Protein AF-H0USY9-F1 (afdb_monomer)

Foldseek 3Di:
DDLVVLLLVLLLLLLLLVCCCPLVVPVVFDDSLLSLVLSQVVCVVVVHDRRDSVSSSVSSVVVNVVVVVDPPDSVVSNVVSCVVNVVSRVSSD

Secondary structure (DSSP, 8-state):
--HHHHHHHHHHHHHHHHHHHHHS--TTS--HHHHHHHHHHHHHHTT-----HHHHHHHHHHHHHHHHHS-S-HHHHHHHHHHHTHHHHHTT-

Sequence (93 aa):
VSGQAQLEQLASVAAGARYLKNKCNRSDLPADEAINRAAINVGKKRGWANIDANLLSQRSAQLYQQLQQDSTPEATKCSQFNRQLAPFIDSLR

InterPro domains:
  IPR005699 Chaperone lipoprotein, PulS/OutS [TIGR01004] (2-91)
  IPR019114 Chaperone lipoprotein, PulS/OutS-like [PF09691] (2-90)
  IPR038432 PulS/OutS-like superfamily [G3DSA:1.20.58.1630] (1-93)

Organism: Klebsiella oxytoca (NCBI:txid571)

Radius of gyration: 12.52 Å; Cα contacts (8 Å, |Δi|>4): 91; chains: 1; bounding box: 30×25×30 Å

Mean predicted aligned error: 2.17 Å

Nearest PDB structures (foldseek):
  4a56-assembly1_A-2  TM=9.910E-01  e=7.815E-12  Klebsiella oxytoca
  6hcg-assembly1_P  TM=9.833E-01  e=9.342E-11  Klebsiella pneumoniae
  4k0u-assembly1_A  TM=9.705E-01  e=1.623E-06  Dickeya dadantii 3937
  3sol-assembly1_A  TM=9.544E-01  e=9.119E-06  Escherichia coli O157:H7
  7x2u-assembly1_B  TM=4.129E-01  e=6.205E+00  Homo sapiens

pLDDT: mean 96.63, std 3.61, range [76.56, 98.88]

Structure (mmCIF, N/CA/C/O backbone):
data_AF-H0USY9-F1
#
_entry.id   AF-H0USY9-F1
#
loop_
_atom_site.group_PDB
_atom_site.id
_atom_site.type_symbol
_atom_site.label_atom_id
_atom_site.label_alt_id
_atom_site.label_comp_id
_atom_site.label_asym_id
_atom_site.label_entity_id
_atom_site.label_seq_id
_atom_site.pdbx_PDB_ins_code
_atom_site.Cartn_x
_atom_site.Cartn_y
_atom_site.Cartn_z
_atom_site.occupancy
_atom_site.B_iso_or_equiv
_atom_site.auth_seq_id
_atom_site.auth_comp_id
_atom_site.auth_asym_id
_atom_s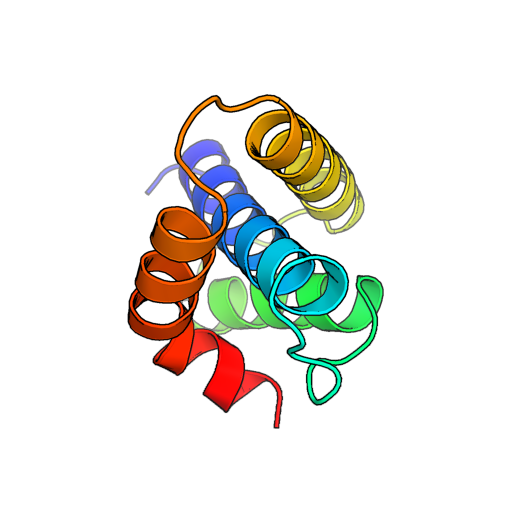ite.auth_atom_id
_atom_site.pdbx_PDB_model_num
ATOM 1 N N . VAL A 1 1 ? 8.857 9.573 -14.878 1.00 76.56 1 VAL A N 1
ATOM 2 C CA . VAL A 1 1 ? 8.643 9.571 -13.407 1.00 76.56 1 VAL A CA 1
ATOM 3 C C . VAL A 1 1 ? 9.986 9.296 -12.747 1.00 76.56 1 VAL A C 1
ATOM 5 O O . VAL A 1 1 ? 10.656 8.382 -13.208 1.00 76.56 1 VAL A O 1
ATOM 8 N N . SER A 1 2 ? 10.415 10.092 -11.762 1.00 92.12 2 SER A N 1
ATOM 9 C CA . SER A 1 2 ? 11.697 9.887 -11.062 1.00 92.12 2 SER A CA 1
ATOM 10 C C . SER A 1 2 ? 11.662 8.651 -10.154 1.00 92.12 2 SER A C 1
ATOM 12 O O . SER A 1 2 ? 10.580 8.217 -9.762 1.00 92.12 2 SER A O 1
ATOM 14 N N . GLY A 1 3 ? 12.826 8.112 -9.770 1.00 93.88 3 GLY A N 1
ATOM 15 C CA . GLY A 1 3 ? 12.907 6.959 -8.859 1.00 93.88 3 GLY A CA 1
ATOM 16 C C . GLY A 1 3 ? 12.206 7.196 -7.515 1.00 93.88 3 GLY A C 1
ATOM 17 O O . GLY A 1 3 ? 11.460 6.338 -7.053 1.00 93.88 3 GLY A O 1
ATOM 18 N N . GLN A 1 4 ? 12.334 8.400 -6.943 1.00 94.94 4 GLN A N 1
ATOM 19 C CA . GLN A 1 4 ? 11.611 8.764 -5.719 1.00 94.94 4 GLN A CA 1
ATOM 20 C C . GLN A 1 4 ? 10.093 8.751 -5.929 1.00 94.94 4 GLN A C 1
ATOM 22 O O . GLN A 1 4 ? 9.363 8.190 -5.120 1.00 94.94 4 GLN A O 1
ATOM 27 N N . ALA A 1 5 ? 9.598 9.324 -7.029 1.00 96.56 5 ALA A N 1
ATOM 28 C CA . ALA A 1 5 ? 8.164 9.330 -7.308 1.00 96.56 5 ALA A CA 1
ATOM 29 C C . ALA A 1 5 ? 7.619 7.916 -7.582 1.00 96.56 5 ALA A C 1
ATOM 31 O O . ALA A 1 5 ? 6.484 7.618 -7.219 1.00 96.56 5 ALA A O 1
ATOM 32 N N . GLN A 1 6 ? 8.424 7.032 -8.181 1.00 97.38 6 GLN A N 1
ATOM 33 C CA . GLN A 1 6 ? 8.077 5.617 -8.343 1.00 97.38 6 GLN A CA 1
ATOM 34 C C . GLN A 1 6 ? 7.959 4.920 -6.980 1.00 97.38 6 GLN A C 1
ATOM 36 O O . GLN A 1 6 ? 6.942 4.278 -6.719 1.00 97.38 6 GLN A O 1
ATOM 41 N N . LEU A 1 7 ? 8.951 5.095 -6.096 1.00 97.75 7 LEU A N 1
ATOM 42 C CA . LEU A 1 7 ? 8.928 4.567 -4.729 1.00 97.75 7 LEU A CA 1
ATOM 43 C C . LEU A 1 7 ? 7.688 5.040 -3.968 1.00 97.75 7 LEU A C 1
ATOM 45 O O . LEU A 1 7 ? 6.966 4.212 -3.418 1.00 97.75 7 LEU A O 1
ATOM 49 N N . GLU A 1 8 ? 7.420 6.348 -3.965 1.00 98.19 8 GLU A N 1
ATOM 50 C CA . GLU A 1 8 ? 6.270 6.922 -3.260 1.00 98.19 8 GLU A CA 1
ATOM 51 C C . GLU A 1 8 ? 4.948 6.334 -3.749 1.00 98.19 8 GLU A C 1
ATOM 53 O O . GLU A 1 8 ? 4.104 5.954 -2.939 1.00 98.19 8 GLU A O 1
ATOM 58 N N . GLN A 1 9 ? 4.768 6.202 -5.065 1.00 97.81 9 GLN A N 1
ATOM 59 C CA . GLN A 1 9 ? 3.544 5.626 -5.619 1.00 97.81 9 GLN A CA 1
ATOM 60 C C . GLN A 1 9 ? 3.348 4.167 -5.196 1.00 97.81 9 GLN A C 1
ATOM 62 O O . GLN A 1 9 ? 2.260 3.802 -4.750 1.00 97.81 9 GLN A O 1
ATOM 67 N N . LEU A 1 10 ? 4.382 3.327 -5.304 1.00 98.06 10 LEU A N 1
ATOM 68 C CA . LEU A 1 10 ? 4.266 1.913 -4.937 1.00 98.06 10 LEU A CA 1
ATOM 69 C C . LEU A 1 10 ? 4.093 1.726 -3.425 1.00 98.06 10 LEU A C 1
ATOM 71 O O . LEU A 1 10 ? 3.272 0.915 -2.996 1.00 98.06 10 LEU A O 1
ATOM 75 N N . ALA A 1 11 ? 4.817 2.503 -2.618 1.00 98.62 11 ALA A N 1
ATOM 76 C CA . ALA A 1 11 ? 4.699 2.473 -1.167 1.00 98.62 11 ALA A CA 1
ATOM 77 C C . ALA A 1 11 ? 3.313 2.941 -0.698 1.00 98.62 11 ALA A C 1
ATOM 79 O O . ALA A 1 11 ? 2.759 2.352 0.228 1.00 98.62 11 ALA A O 1
ATOM 80 N N . SER A 1 12 ? 2.724 3.941 -1.363 1.00 98.69 12 SER A N 1
ATOM 81 C CA . SER A 1 12 ? 1.368 4.431 -1.070 1.00 98.69 12 SER A CA 1
ATOM 82 C C . SER A 1 12 ? 0.307 3.370 -1.357 1.00 98.69 12 SER A C 1
ATOM 84 O O . SER A 1 12 ? -0.587 3.145 -0.543 1.00 98.69 12 SER A O 1
ATOM 86 N N . VAL A 1 13 ? 0.435 2.670 -2.488 1.00 98.44 13 VAL A N 1
ATOM 87 C CA . VAL A 1 13 ? -0.453 1.556 -2.850 1.00 98.44 13 VAL A CA 1
ATOM 88 C C . VAL A 1 13 ? -0.341 0.414 -1.835 1.00 98.44 13 VAL A C 1
ATOM 90 O O . VAL A 1 13 ? -1.362 -0.072 -1.343 1.00 98.44 13 VAL A O 1
ATOM 93 N N . ALA A 1 14 ? 0.881 0.024 -1.462 1.00 98.69 14 ALA A N 1
ATOM 94 C CA . ALA A 1 14 ? 1.105 -1.016 -0.461 1.00 98.69 14 ALA A CA 1
ATOM 95 C C . ALA A 1 14 ? 0.557 -0.621 0.924 1.00 98.69 14 ALA A C 1
ATOM 97 O O . ALA A 1 14 ? -0.118 -1.421 1.573 1.00 98.69 14 ALA A O 1
ATOM 98 N N . ALA A 1 15 ? 0.782 0.623 1.355 1.00 98.81 15 ALA A N 1
ATOM 99 C CA . ALA A 1 15 ? 0.274 1.147 2.621 1.00 98.81 15 ALA A CA 1
ATOM 100 C C . ALA A 1 15 ? -1.259 1.179 2.663 1.00 98.81 15 ALA A C 1
ATOM 102 O O . ALA A 1 15 ? -1.854 0.765 3.657 1.00 98.81 15 ALA A O 1
ATOM 103 N N . GLY A 1 16 ? -1.906 1.617 1.580 1.00 98.75 16 GLY A N 1
ATOM 104 C CA . GLY A 1 16 ? -3.363 1.628 1.473 1.00 98.75 16 GLY A CA 1
ATOM 105 C C . GLY A 1 16 ? -3.967 0.219 1.470 1.00 98.75 16 GLY A C 1
ATOM 106 O O . GLY A 1 16 ? -4.958 -0.025 2.157 1.00 98.75 16 GLY A O 1
ATOM 107 N N . ALA A 1 17 ? -3.343 -0.746 0.786 1.00 98.69 17 ALA A N 1
ATOM 108 C CA . ALA A 1 17 ? -3.785 -2.143 0.811 1.00 98.69 17 ALA A CA 1
ATOM 109 C C . ALA A 1 17 ? -3.616 -2.772 2.206 1.00 98.69 17 ALA A C 1
ATOM 111 O O . ALA A 1 17 ? -4.516 -3.449 2.705 1.00 98.69 17 ALA A O 1
ATOM 112 N N . ARG A 1 18 ? -2.500 -2.481 2.884 1.00 98.56 18 ARG A N 1
ATOM 113 C CA . ARG A 1 18 ? -2.287 -2.851 4.290 1.00 98.56 18 ARG A CA 1
ATOM 114 C C . ARG A 1 18 ? -3.332 -2.218 5.211 1.00 98.56 18 ARG A C 1
ATOM 116 O O . ARG A 1 18 ? -3.807 -2.874 6.138 1.00 98.56 18 ARG A O 1
ATOM 123 N N . TYR A 1 19 ? -3.713 -0.967 4.959 1.00 98.81 19 TYR A N 1
ATOM 124 C CA . TYR A 1 19 ? -4.773 -0.294 5.707 1.00 98.81 19 TYR A CA 1
ATOM 125 C C . TYR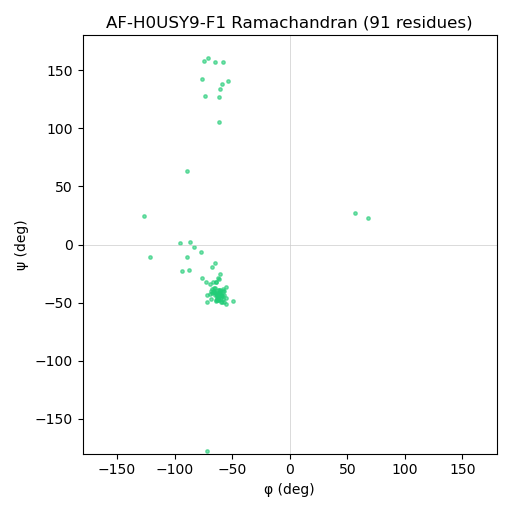 A 1 19 ? -6.117 -0.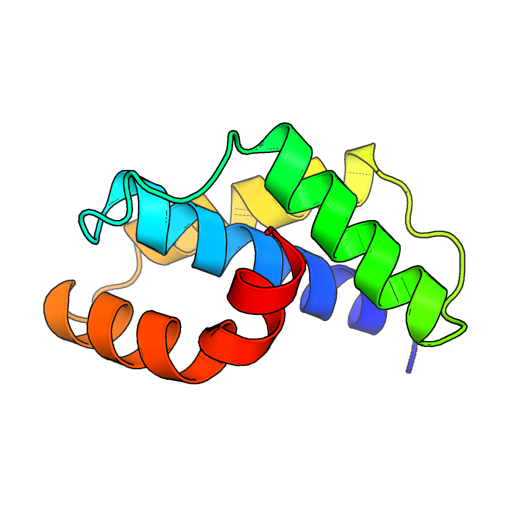996 5.521 1.00 98.81 19 TYR A C 1
ATOM 127 O O . TYR A 1 19 ? -6.773 -1.317 6.508 1.00 98.81 19 TYR A O 1
ATOM 135 N N . LEU A 1 20 ? -6.478 -1.336 4.281 1.00 98.75 20 LEU A N 1
ATOM 136 C CA . LEU A 1 20 ? -7.690 -2.100 3.991 1.00 98.75 20 LEU A CA 1
ATOM 137 C C . LEU A 1 20 ? -7.739 -3.426 4.760 1.00 98.75 20 LEU A C 1
ATOM 139 O O . LEU A 1 20 ? -8.753 -3.740 5.386 1.00 98.75 20 LEU A O 1
ATOM 143 N N . LYS A 1 21 ? -6.632 -4.176 4.761 1.00 98.44 21 LYS A N 1
ATOM 144 C CA . LYS A 1 21 ? -6.519 -5.455 5.472 1.00 98.44 21 LYS A CA 1
ATOM 145 C C . LYS A 1 21 ? -6.803 -5.314 6.967 1.00 98.44 21 LYS A C 1
ATOM 147 O O . LYS A 1 21 ? -7.572 -6.092 7.521 1.00 98.44 21 LYS A O 1
ATOM 152 N N . ASN A 1 22 ? -6.165 -4.338 7.611 1.00 98.25 22 ASN A N 1
ATOM 153 C CA . ASN A 1 22 ? -6.115 -4.252 9.073 1.00 98.25 22 ASN A CA 1
ATOM 154 C C . ASN A 1 22 ? -7.207 -3.368 9.690 1.00 98.25 22 ASN A C 1
ATOM 156 O O . ASN A 1 22 ? -7.501 -3.519 10.872 1.00 98.25 22 ASN A O 1
ATOM 160 N N . LYS A 1 23 ? -7.772 -2.426 8.925 1.00 98.31 23 LYS A N 1
ATOM 161 C CA . LYS A 1 23 ? -8.737 -1.426 9.416 1.00 98.31 23 LYS A CA 1
ATOM 162 C C . LYS A 1 23 ? -10.083 -1.461 8.693 1.00 98.31 23 LYS A C 1
ATOM 164 O O . LYS A 1 23 ? -11.024 -0.834 9.148 1.00 98.31 23 LYS A O 1
ATOM 169 N N . CYS A 1 24 ? -10.198 -2.191 7.580 1.00 98.31 24 CYS A N 1
ATOM 170 C CA . CYS A 1 24 ? -11.400 -2.178 6.737 1.00 98.31 24 CYS A CA 1
ATOM 171 C C . CYS A 1 24 ? -11.983 -3.573 6.474 1.00 98.31 24 CYS A C 1
ATOM 173 O O . CYS A 1 24 ? -12.657 -3.770 5.464 1.00 98.31 24 CYS A O 1
ATOM 175 N N . ASN A 1 25 ? -11.716 -4.543 7.355 1.00 97.25 25 ASN A N 1
ATOM 176 C CA . ASN A 1 25 ? -12.250 -5.911 7.288 1.00 97.25 25 ASN A CA 1
ATOM 177 C C . ASN A 1 25 ? -11.941 -6.668 5.980 1.00 97.25 25 ASN A C 1
ATOM 179 O O . ASN A 1 25 ? -12.677 -7.574 5.596 1.00 97.25 25 ASN A O 1
ATOM 183 N N . ARG A 1 26 ? -10.844 -6.329 5.289 1.00 97.38 26 ARG A N 1
ATOM 184 C CA . ARG A 1 26 ? -10.394 -7.029 4.073 1.00 97.38 26 ARG A CA 1
ATOM 185 C C . ARG A 1 26 ? -9.458 -8.188 4.411 1.00 97.38 26 ARG A C 1
ATOM 187 O O . ARG A 1 26 ? -8.276 -8.181 4.064 1.00 97.38 26 ARG A O 1
ATOM 194 N N . SER A 1 27 ? -9.986 -9.176 5.135 1.00 95.69 27 SER A N 1
ATOM 195 C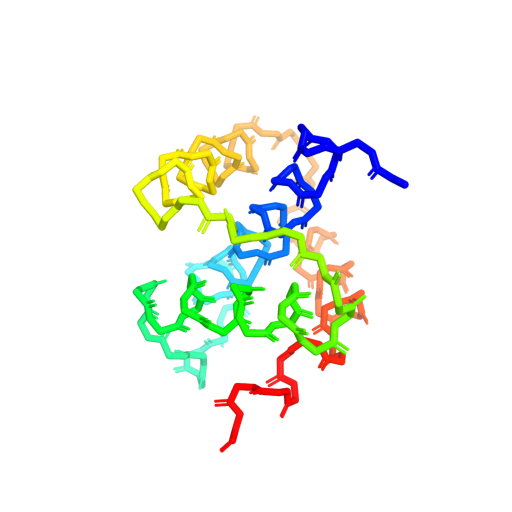 CA . SER A 1 27 ? -9.247 -10.387 5.531 1.00 95.69 27 SER A CA 1
ATOM 196 C C . SER A 1 27 ? -8.839 -11.267 4.345 1.00 95.69 27 SER A C 1
ATOM 198 O O . SER A 1 27 ? -7.937 -12.088 4.488 1.00 95.69 27 SER A O 1
ATOM 200 N N . ASP A 1 28 ? -9.444 -11.048 3.176 1.00 96.31 28 ASP A N 1
ATOM 201 C CA . ASP A 1 28 ? -9.082 -11.662 1.900 1.00 96.31 28 ASP A CA 1
ATOM 202 C C . ASP A 1 28 ? -7.716 -11.199 1.364 1.00 96.31 28 ASP A C 1
ATOM 204 O O . ASP A 1 28 ? -7.121 -11.876 0.528 1.00 96.31 28 ASP A O 1
ATOM 208 N N . LEU A 1 29 ? -7.191 -10.063 1.840 1.00 97.94 29 LEU A N 1
ATOM 209 C CA . LEU A 1 29 ? -5.886 -9.560 1.413 1.00 97.94 29 LEU A CA 1
ATOM 210 C C . LEU A 1 29 ? -4.732 -10.347 2.065 1.00 97.94 29 LEU A C 1
ATOM 212 O O . LEU A 1 29 ? -4.790 -10.665 3.261 1.00 97.94 29 LEU A O 1
ATOM 216 N N . PRO A 1 30 ? -3.636 -10.606 1.325 1.00 97.75 30 PRO A N 1
ATOM 217 C CA . PRO A 1 30 ? -2.521 -11.416 1.808 1.00 97.75 30 PRO A CA 1
ATOM 218 C C . PRO A 1 30 ? -1.682 -10.685 2.872 1.00 97.75 30 PRO A C 1
ATOM 220 O O . PRO A 1 30 ? -2.009 -9.583 3.310 1.00 97.75 30 PRO A O 1
ATOM 223 N N . ALA A 1 31 ? -0.605 -11.317 3.345 1.00 97.19 31 ALA A N 1
ATOM 224 C CA . ALA A 1 31 ? 0.319 -10.711 4.306 1.00 97.19 31 ALA A CA 1
ATOM 225 C C . ALA A 1 31 ? 1.071 -9.497 3.721 1.00 97.19 31 ALA A C 1
ATOM 227 O O . ALA A 1 31 ? 1.266 -9.397 2.508 1.00 97.19 31 ALA A O 1
ATOM 228 N N . ASP A 1 32 ? 1.552 -8.609 4.595 1.00 96.19 32 ASP A N 1
ATOM 229 C CA . ASP A 1 32 ? 2.202 -7.343 4.218 1.00 96.19 32 ASP A CA 1
ATOM 230 C C . ASP A 1 32 ? 3.400 -7.540 3.268 1.00 96.19 32 ASP A C 1
ATOM 232 O O . ASP A 1 32 ? 3.597 -6.759 2.337 1.00 96.19 32 ASP A O 1
ATOM 236 N N . GLU A 1 33 ? 4.174 -8.616 3.445 1.00 96.19 33 GLU A N 1
ATOM 237 C CA . GLU A 1 33 ? 5.292 -8.945 2.553 1.00 96.19 33 GLU A CA 1
ATOM 238 C C . GLU A 1 33 ? 4.820 -9.245 1.119 1.00 96.19 33 GLU A C 1
ATOM 240 O O . GLU A 1 33 ? 5.415 -8.768 0.149 1.00 96.19 33 GLU A O 1
ATOM 245 N N . ALA A 1 34 ? 3.720 -9.988 0.968 1.00 97.44 34 ALA A N 1
ATOM 246 C CA . ALA A 1 34 ? 3.141 -10.296 -0.336 1.00 97.44 34 ALA A CA 1
ATOM 247 C C . ALA A 1 34 ? 2.564 -9.038 -1.005 1.00 97.44 34 ALA A C 1
ATOM 249 O O . ALA A 1 34 ? 2.754 -8.844 -2.206 1.00 97.44 34 ALA A O 1
ATOM 250 N N . ILE A 1 35 ? 1.945 -8.145 -0.223 1.00 98.50 35 ILE A N 1
ATOM 251 C CA . ILE A 1 35 ? 1.480 -6.831 -0.692 1.00 98.50 35 ILE A CA 1
ATOM 252 C C . ILE A 1 35 ? 2.661 -6.004 -1.226 1.00 98.50 35 ILE A C 1
ATOM 254 O O . ILE A 1 35 ? 2.604 -5.493 -2.347 1.00 98.50 35 ILE A O 1
ATOM 258 N N . ASN A 1 36 ? 3.758 -5.909 -0.470 1.00 98.00 36 ASN A N 1
ATOM 259 C CA . ASN A 1 36 ? 4.960 -5.183 -0.891 1.00 98.00 36 ASN A CA 1
ATOM 260 C C . ASN A 1 36 ? 5.569 -5.784 -2.172 1.00 98.00 36 ASN A C 1
ATOM 262 O O . ASN A 1 36 ? 5.907 -5.059 -3.111 1.00 98.00 36 ASN A O 1
ATOM 266 N N . ARG A 1 37 ? 5.657 -7.117 -2.254 1.00 96.81 37 ARG A N 1
ATOM 267 C CA . ARG A 1 37 ? 6.160 -7.827 -3.441 1.00 96.81 37 ARG A CA 1
ATOM 268 C C . ARG A 1 37 ? 5.301 -7.556 -4.677 1.00 96.81 37 ARG A C 1
ATOM 270 O O . ARG A 1 37 ? 5.836 -7.323 -5.761 1.00 96.81 37 ARG A O 1
ATOM 277 N N . ALA A 1 38 ? 3.981 -7.544 -4.525 1.00 97.38 38 ALA A N 1
ATOM 278 C CA . ALA A 1 38 ? 3.067 -7.217 -5.610 1.00 97.38 38 ALA A CA 1
ATOM 279 C C . ALA A 1 38 ? 3.210 -5.762 -6.072 1.00 97.38 38 ALA A C 1
ATOM 281 O O . ALA A 1 38 ? 3.236 -5.512 -7.277 1.00 97.38 38 ALA A O 1
ATOM 282 N N . ALA A 1 39 ? 3.389 -4.811 -5.151 1.00 97.81 39 ALA A N 1
ATOM 283 C CA . ALA A 1 39 ? 3.654 -3.416 -5.504 1.00 97.81 39 ALA A CA 1
ATOM 284 C C . ALA A 1 39 ? 4.939 -3.285 -6.346 1.00 97.81 39 ALA A C 1
ATOM 286 O O . ALA A 1 39 ? 4.930 -2.642 -7.396 1.00 97.81 39 ALA A O 1
ATOM 287 N N . ILE A 1 40 ? 6.017 -3.982 -5.972 1.00 96.81 40 ILE A N 1
ATOM 288 C CA . ILE A 1 40 ? 7.248 -4.050 -6.780 1.00 96.81 40 ILE A CA 1
ATOM 289 C C . ILE A 1 40 ? 6.964 -4.632 -8.173 1.00 96.81 40 ILE A C 1
ATOM 291 O O . ILE A 1 40 ? 7.431 -4.095 -9.179 1.00 96.81 40 ILE A O 1
ATOM 295 N N . ASN A 1 41 ? 6.168 -5.701 -8.261 1.00 95.75 41 ASN A N 1
ATOM 296 C CA . ASN A 1 41 ? 5.801 -6.311 -9.541 1.00 95.75 41 ASN A CA 1
ATOM 297 C C . ASN A 1 41 ? 4.969 -5.373 -10.429 1.00 95.75 41 ASN A C 1
ATOM 299 O O . ASN A 1 41 ? 5.131 -5.398 -11.649 1.00 95.75 41 ASN A O 1
ATOM 303 N N . VAL A 1 42 ? 4.132 -4.505 -9.851 1.00 95.56 42 VAL A N 1
ATOM 304 C CA . VAL A 1 42 ? 3.452 -3.432 -10.597 1.00 95.56 42 VAL A CA 1
ATOM 305 C C . VAL A 1 42 ? 4.468 -2.458 -11.194 1.00 95.56 42 VAL A C 1
ATOM 307 O O . VAL A 1 42 ? 4.356 -2.122 -12.371 1.00 95.56 42 VAL A O 1
ATOM 310 N N . GLY A 1 43 ? 5.484 -2.045 -10.429 1.00 95.38 43 GLY A N 1
ATOM 311 C CA . GLY A 1 43 ? 6.583 -1.219 -10.942 1.00 95.38 43 GLY A CA 1
ATOM 312 C C . GLY A 1 43 ? 7.315 -1.882 -12.112 1.00 95.38 43 GLY A C 1
ATOM 313 O O . GLY A 1 43 ? 7.483 -1.269 -13.166 1.00 95.38 43 GLY A O 1
ATOM 314 N N . LYS A 1 44 ? 7.653 -3.171 -11.976 1.00 94.75 44 LYS A N 1
ATOM 315 C CA . LYS A 1 44 ? 8.297 -3.959 -13.042 1.00 94.75 44 LYS A CA 1
ATOM 316 C C . LYS A 1 44 ? 7.448 -4.029 -14.312 1.00 94.75 44 LYS A C 1
ATOM 318 O O . LYS A 1 44 ? 7.959 -3.779 -15.398 1.00 94.75 44 LYS A O 1
ATOM 323 N N . LYS A 1 45 ? 6.142 -4.295 -14.186 1.00 94.31 45 LYS A N 1
ATOM 324 C CA . LYS A 1 45 ? 5.201 -4.313 -15.326 1.00 94.31 45 LYS A CA 1
ATOM 325 C C . LYS A 1 45 ? 5.110 -2.960 -16.044 1.00 94.31 45 LYS A C 1
ATOM 327 O O . LYS A 1 45 ? 4.789 -2.925 -17.225 1.00 94.31 45 LYS A O 1
ATOM 332 N N . ARG A 1 46 ? 5.404 -1.854 -15.351 1.00 94.38 46 ARG A N 1
ATOM 333 C CA . ARG A 1 46 ? 5.458 -0.494 -15.917 1.00 94.38 46 ARG A CA 1
ATOM 334 C C . ARG A 1 46 ? 6.823 -0.127 -16.515 1.00 94.38 46 ARG A C 1
ATOM 336 O O . ARG A 1 46 ? 6.996 1.013 -16.938 1.00 94.38 46 ARG A O 1
ATOM 343 N N . GLY A 1 47 ? 7.793 -1.044 -16.518 1.00 95.56 47 GLY A N 1
ATOM 344 C CA . GLY A 1 47 ? 9.158 -0.776 -16.982 1.00 95.56 47 GLY A CA 1
ATOM 345 C C . GLY A 1 47 ? 9.931 0.193 -16.084 1.00 95.56 47 GLY A C 1
ATOM 346 O O . GLY A 1 47 ? 10.850 0.864 -16.546 1.00 95.56 47 GLY A O 1
ATOM 347 N N . TRP A 1 48 ? 9.535 0.331 -14.816 1.00 94.75 48 TRP A N 1
ATOM 348 C CA . TRP A 1 48 ? 10.251 1.180 -13.867 1.00 94.75 48 TRP A CA 1
ATOM 349 C C . TRP A 1 48 ? 11.551 0.524 -13.411 1.00 94.75 48 TRP A C 1
ATOM 351 O O . TRP A 1 48 ? 11.705 -0.697 -13.478 1.00 94.75 48 TRP A O 1
ATOM 361 N N . ALA A 1 49 ? 12.484 1.354 -12.941 1.00 83.50 49 ALA A N 1
ATOM 362 C CA . ALA A 1 49 ? 13.742 0.875 -12.389 1.00 83.50 49 ALA A CA 1
ATOM 363 C C . ALA A 1 49 ? 13.486 -0.080 -11.213 1.00 83.50 49 ALA A C 1
ATOM 365 O O . ALA A 1 49 ? 12.435 -0.030 -10.567 1.00 83.50 49 ALA A O 1
ATOM 366 N N . ASN A 1 50 ? 14.460 -0.945 -10.927 1.00 89.56 50 ASN A N 1
ATOM 367 C CA . ASN A 1 50 ? 14.379 -1.848 -9.785 1.00 89.56 50 ASN A CA 1
ATOM 368 C C . ASN A 1 50 ? 14.302 -1.033 -8.489 1.00 89.56 50 ASN A C 1
ATOM 370 O O . ASN A 1 50 ? 15.292 -0.462 -8.039 1.00 89.56 50 ASN A O 1
ATOM 374 N N . ILE A 1 51 ? 13.106 -0.978 -7.908 1.00 93.31 51 ILE A N 1
ATOM 375 C CA . ILE A 1 51 ? 12.868 -0.386 -6.595 1.00 93.31 51 ILE A CA 1
ATOM 376 C C . ILE A 1 51 ? 13.421 -1.345 -5.543 1.00 93.31 51 ILE A C 1
ATOM 378 O O . ILE A 1 51 ? 13.079 -2.530 -5.542 1.00 93.31 51 ILE A O 1
ATOM 382 N N . ASP A 1 52 ? 14.261 -0.826 -4.651 1.00 95.00 52 ASP A N 1
ATOM 383 C CA . ASP A 1 52 ? 14.772 -1.586 -3.515 1.00 95.00 52 ASP A CA 1
ATOM 384 C C . ASP A 1 52 ? 13.615 -2.023 -2.600 1.00 95.00 52 ASP A C 1
ATOM 386 O O . ASP A 1 52 ? 12.774 -1.219 -2.184 1.00 95.00 52 ASP A O 1
ATOM 390 N N . ALA A 1 53 ? 13.556 -3.322 -2.308 1.00 95.62 53 ALA A N 1
ATOM 391 C CA . ALA A 1 53 ? 12.452 -3.905 -1.557 1.00 95.62 53 ALA A CA 1
ATOM 392 C C . ALA A 1 53 ? 12.432 -3.460 -0.087 1.00 95.62 53 ALA A C 1
ATOM 394 O O . ALA A 1 53 ? 11.351 -3.275 0.479 1.00 95.62 53 ALA A O 1
ATOM 395 N N . ASN A 1 54 ? 13.604 -3.249 0.520 1.00 97.12 54 ASN A N 1
ATOM 396 C CA . ASN A 1 54 ? 13.707 -2.774 1.897 1.00 97.12 54 ASN A CA 1
ATOM 397 C C . ASN A 1 54 ? 13.245 -1.322 1.987 1.00 97.12 54 ASN A C 1
ATOM 399 O O . ASN A 1 54 ? 12.469 -0.984 2.880 1.00 97.12 54 ASN A O 1
ATOM 403 N N . LEU A 1 55 ? 13.645 -0.487 1.028 1.00 97.06 55 LEU A N 1
ATOM 404 C CA . LEU A 1 55 ? 13.224 0.907 0.955 1.00 97.06 55 LEU A CA 1
ATOM 405 C C . LEU A 1 55 ? 11.706 1.029 0.758 1.00 97.06 55 LEU A C 1
ATOM 407 O O . LEU A 1 55 ? 11.054 1.814 1.446 1.00 97.06 55 LEU A O 1
ATOM 411 N N . LEU A 1 56 ? 11.123 0.212 -0.127 1.00 98.38 56 LEU A N 1
ATOM 412 C CA . LEU A 1 56 ? 9.671 0.154 -0.311 1.00 98.38 56 LEU A CA 1
ATOM 413 C C . LEU A 1 56 ? 8.948 -0.290 0.963 1.00 98.38 56 LEU A C 1
ATOM 415 O O . LEU 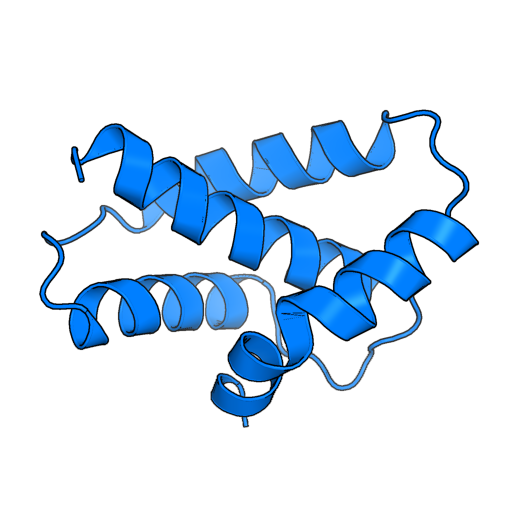A 1 56 ? 7.954 0.330 1.336 1.00 98.38 56 LEU A O 1
ATOM 419 N N . SER A 1 57 ? 9.455 -1.319 1.644 1.00 98.38 57 SER A N 1
ATOM 420 C CA . SER A 1 57 ? 8.881 -1.817 2.898 1.00 98.38 57 SER A CA 1
ATOM 421 C C . SER A 1 57 ? 8.921 -0.764 4.012 1.00 98.38 57 SER A C 1
ATOM 423 O O . SER A 1 57 ? 7.916 -0.516 4.680 1.00 98.38 57 SER A O 1
ATOM 425 N N . GLN A 1 58 ? 10.057 -0.081 4.181 1.00 98.50 58 GLN A N 1
ATOM 426 C CA . GLN A 1 58 ? 10.205 0.996 5.164 1.00 98.50 58 GLN A CA 1
ATOM 427 C C . GLN A 1 58 ? 9.254 2.154 4.863 1.00 98.50 58 GLN A C 1
ATOM 429 O O . GLN A 1 58 ? 8.538 2.627 5.750 1.00 98.50 58 GLN A O 1
ATOM 434 N N . ARG A 1 59 ? 9.198 2.585 3.597 1.00 98.69 59 ARG A N 1
ATOM 435 C CA . ARG A 1 59 ? 8.340 3.699 3.201 1.00 98.69 59 ARG A CA 1
ATOM 436 C C . ARG A 1 59 ? 6.855 3.354 3.317 1.00 98.69 59 ARG A C 1
ATOM 438 O O . ARG A 1 59 ? 6.091 4.175 3.820 1.00 98.69 59 ARG A O 1
ATOM 445 N N . SER A 1 60 ? 6.435 2.151 2.920 1.00 98.81 60 SER A N 1
ATOM 446 C CA . SER A 1 60 ? 5.034 1.724 3.046 1.00 98.81 60 SER A CA 1
ATOM 447 C C . SER A 1 60 ? 4.609 1.600 4.511 1.00 98.81 60 SER A C 1
ATOM 449 O O . SER A 1 60 ? 3.501 2.002 4.869 1.00 98.81 60 SER A O 1
ATOM 451 N N . ALA A 1 61 ? 5.500 1.133 5.392 1.00 98.69 61 ALA A N 1
ATOM 452 C CA . ALA A 1 61 ? 5.253 1.101 6.830 1.00 98.69 61 ALA A CA 1
ATOM 453 C C . ALA A 1 61 ? 5.081 2.509 7.420 1.00 98.69 61 ALA A C 1
ATOM 455 O O . ALA A 1 61 ? 4.156 2.728 8.203 1.00 98.69 61 ALA A O 1
ATOM 456 N N . GLN A 1 62 ? 5.913 3.473 7.013 1.00 98.81 62 GLN A N 1
ATOM 457 C CA . GLN A 1 62 ? 5.780 4.869 7.432 1.00 98.81 62 GLN A CA 1
ATOM 458 C C . GLN A 1 62 ? 4.444 5.475 6.980 1.00 98.81 62 GLN A C 1
ATOM 460 O O . GLN A 1 62 ? 3.734 6.070 7.791 1.00 98.81 62 GLN A O 1
ATOM 465 N N . LEU A 1 63 ? 4.072 5.295 5.710 1.00 98.88 63 LEU A N 1
ATOM 466 C CA . LEU A 1 63 ? 2.803 5.790 5.168 1.00 98.88 63 LEU A CA 1
ATOM 467 C C . LEU A 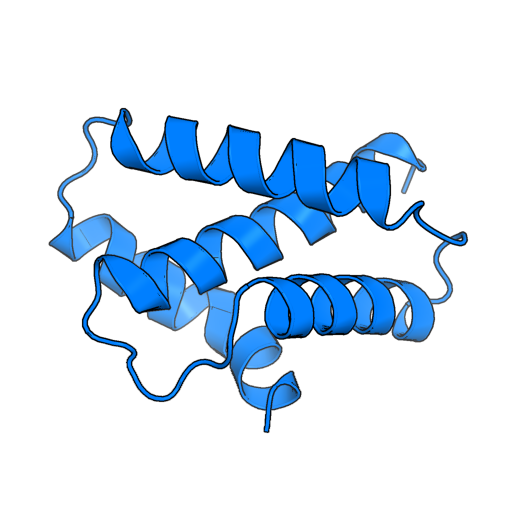1 63 ? 1.601 5.141 5.870 1.00 98.88 63 LEU A C 1
ATOM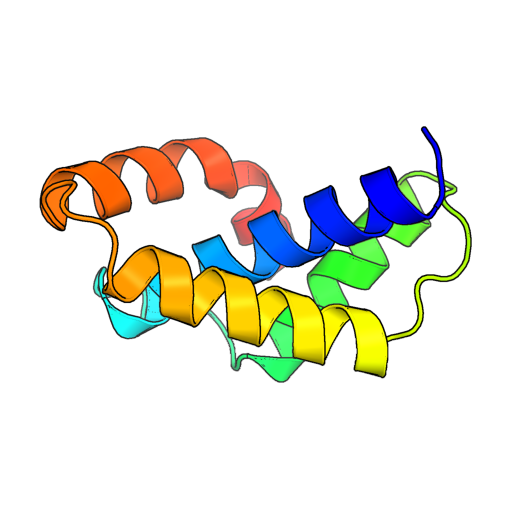 469 O O . LEU A 1 63 ? 0.639 5.824 6.202 1.00 98.88 63 LEU A O 1
ATOM 473 N N . TYR A 1 64 ? 1.670 3.846 6.187 1.00 98.81 64 TYR A N 1
ATOM 474 C CA . TYR A 1 64 ? 0.630 3.170 6.966 1.00 98.81 64 TYR A CA 1
ATOM 475 C C . TYR A 1 64 ? 0.459 3.773 8.372 1.00 98.81 64 TYR A C 1
ATOM 477 O O . TYR A 1 64 ? -0.669 3.936 8.838 1.00 98.81 64 TYR A O 1
ATOM 485 N N . GLN A 1 65 ? 1.549 4.151 9.049 1.00 98.69 65 GLN A N 1
ATOM 486 C CA . GLN A 1 65 ? 1.465 4.860 10.334 1.00 98.69 65 GLN A CA 1
ATOM 487 C C . GLN A 1 65 ? 0.811 6.237 10.182 1.00 98.69 65 GLN A C 1
ATOM 489 O O . GLN A 1 65 ? -0.072 6.579 10.965 1.00 98.69 65 GLN A O 1
ATOM 494 N N . GLN A 1 66 ? 1.161 6.987 9.134 1.00 98.62 66 GLN A N 1
ATOM 495 C CA . GLN A 1 66 ? 0.527 8.276 8.840 1.00 98.62 66 GLN A CA 1
ATOM 496 C C . GLN A 1 66 ? -0.978 8.125 8.588 1.00 98.62 66 GLN A C 1
ATOM 498 O O . GLN A 1 66 ? -1.768 8.883 9.139 1.00 98.62 66 GLN A O 1
ATOM 503 N N . LEU A 1 67 ? -1.400 7.095 7.847 1.00 98.56 67 LEU A N 1
ATOM 504 C CA . LEU A 1 67 ? -2.820 6.803 7.624 1.00 98.56 67 LEU A CA 1
ATOM 505 C C . LEU A 1 67 ? -3.582 6.490 8.917 1.00 98.56 67 LEU A C 1
ATOM 507 O O . LEU A 1 67 ? -4.781 6.749 8.995 1.00 98.56 67 LEU A O 1
ATOM 511 N N . GLN A 1 68 ? -2.925 5.928 9.931 1.00 98.06 68 GLN A N 1
ATOM 512 C CA . GLN A 1 68 ? -3.551 5.688 11.235 1.00 98.06 68 GLN A CA 1
ATOM 513 C C . GLN A 1 68 ? -3.682 6.967 12.070 1.00 98.06 68 GLN A C 1
ATOM 515 O O . GLN A 1 68 ? -4.609 7.064 12.865 1.00 98.06 68 GLN A O 1
ATOM 520 N N . GLN A 1 69 ? -2.780 7.930 11.881 1.00 97.94 69 GLN A N 1
ATOM 521 C CA . GLN A 1 69 ? -2.769 9.213 12.593 1.00 97.94 69 GLN A CA 1
ATOM 522 C C . GLN A 1 69 ? -3.628 10.285 11.909 1.00 97.94 69 GLN A C 1
ATOM 524 O O . GLN A 1 69 ? -4.042 11.246 12.552 1.00 97.94 69 GLN A O 1
ATOM 529 N N . ASP A 1 70 ? -3.892 10.129 10.612 1.00 96.75 70 ASP A N 1
ATOM 530 C CA . ASP A 1 70 ? -4.758 11.015 9.840 1.00 96.75 70 ASP A CA 1
ATOM 531 C C . ASP A 1 70 ? -6.179 11.074 10.437 1.00 96.75 70 ASP A C 1
ATOM 533 O O . ASP A 1 70 ? -6.749 10.046 10.810 1.00 96.75 70 ASP A O 1
ATOM 537 N N . SER A 1 71 ? -6.775 12.265 10.502 1.00 98.19 71 SER A N 1
ATOM 538 C CA . SER A 1 71 ? -8.074 12.496 11.152 1.00 98.19 71 SER A CA 1
ATOM 539 C C . SER A 1 71 ? -9.291 12.188 10.273 1.00 98.19 71 SER A C 1
ATOM 541 O O . SER A 1 71 ? -10.425 12.296 10.744 1.00 98.19 71 SER A O 1
ATOM 543 N N . THR A 1 72 ? -9.097 11.786 9.012 1.00 98.31 72 THR A N 1
ATOM 544 C CA . THR A 1 72 ? -10.204 11.392 8.133 1.00 98.31 72 THR A CA 1
ATOM 545 C C . THR A 1 72 ? -10.940 10.191 8.746 1.00 98.31 72 THR A C 1
ATOM 547 O O . THR A 1 72 ? -10.285 9.224 9.154 1.00 98.31 72 THR A O 1
ATOM 550 N N . PRO A 1 73 ? -12.288 10.195 8.793 1.00 98.56 73 PRO A N 1
ATOM 551 C CA . PRO A 1 73 ? -13.054 9.081 9.347 1.00 98.56 73 PRO A CA 1
ATOM 552 C C . PRO A 1 73 ? -12.692 7.738 8.702 1.00 98.56 73 PRO A C 1
ATOM 554 O O . PRO A 1 73 ? -12.521 7.654 7.482 1.00 98.56 73 PRO A O 1
ATOM 557 N N . GLU A 1 74 ? -12.630 6.672 9.506 1.00 98.44 74 GLU A N 1
ATOM 558 C CA . GLU A 1 74 ? -12.227 5.335 9.041 1.00 98.44 74 GLU A CA 1
ATOM 559 C C . GLU A 1 74 ? -13.111 4.843 7.886 1.00 98.44 74 GLU A C 1
ATOM 561 O O . GLU A 1 74 ? -12.596 4.410 6.857 1.00 98.44 74 GLU A O 1
ATOM 566 N N . ALA A 1 75 ? -14.432 5.028 7.985 1.00 98.19 75 ALA A N 1
ATOM 567 C CA . ALA A 1 75 ? -15.370 4.670 6.921 1.00 98.19 75 ALA A CA 1
ATOM 568 C C . ALA A 1 75 ? -15.056 5.381 5.589 1.00 98.19 75 ALA A C 1
ATOM 570 O O . ALA A 1 75 ? -15.133 4.770 4.519 1.00 98.19 75 ALA A O 1
ATOM 571 N N . THR A 1 76 ? -14.63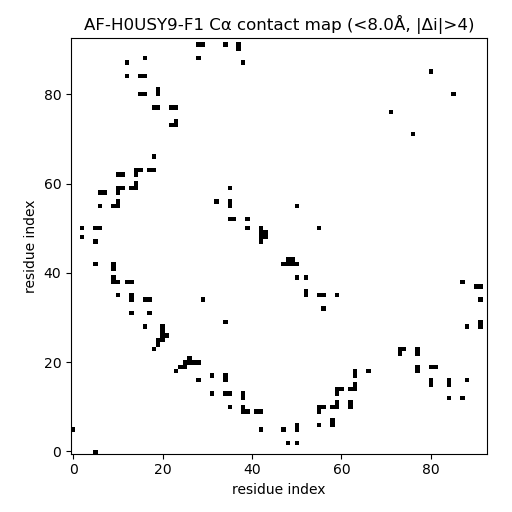8 6.649 5.645 1.00 98.56 76 THR A N 1
ATOM 572 C CA . THR A 1 76 ? -14.234 7.423 4.466 1.00 98.56 76 THR A CA 1
ATOM 573 C C . THR A 1 76 ? -12.941 6.874 3.870 1.00 98.56 76 THR A C 1
ATOM 575 O O . THR A 1 76 ? -12.896 6.635 2.662 1.00 98.56 76 THR A O 1
ATOM 578 N N . LYS A 1 77 ? -11.917 6.599 4.693 1.00 98.56 77 LYS A N 1
ATOM 579 C CA . LYS A 1 77 ? -10.658 5.978 4.236 1.00 98.56 77 LYS A CA 1
ATOM 580 C C . LYS A 1 77 ? -10.919 4.623 3.582 1.00 98.56 77 LYS A C 1
ATOM 582 O O . LYS A 1 77 ? -10.481 4.383 2.460 1.00 98.56 77 LYS A O 1
ATOM 587 N N . CYS A 1 78 ? -11.688 3.762 4.245 1.00 98.62 78 CYS A N 1
ATOM 588 C CA . CYS A 1 78 ? -12.023 2.434 3.748 1.00 98.62 78 CYS A CA 1
ATOM 589 C C . CYS A 1 78 ? -12.796 2.485 2.427 1.00 98.62 78 CYS A C 1
ATOM 591 O O . CYS A 1 78 ? -12.461 1.753 1.497 1.00 98.62 78 CYS A O 1
ATOM 593 N N . SER A 1 79 ? -13.798 3.362 2.311 1.00 98.56 79 SER A N 1
ATOM 594 C CA . SER A 1 79 ? -14.554 3.547 1.067 1.00 98.56 79 SER A CA 1
ATOM 595 C C . SER A 1 79 ? -13.658 4.034 -0.077 1.00 98.56 79 SER A C 1
ATOM 597 O O . SER A 1 79 ? -13.652 3.451 -1.166 1.00 98.56 79 SER A O 1
ATOM 599 N N . GLN A 1 80 ? -12.828 5.052 0.175 1.00 98.44 80 GLN A N 1
ATOM 600 C CA . GLN A 1 80 ? -11.926 5.596 -0.838 1.00 98.44 80 GLN A CA 1
ATOM 601 C C . GLN A 1 80 ? -10.876 4.578 -1.287 1.00 98.44 80 GLN A C 1
ATOM 603 O O . GLN A 1 80 ? -10.711 4.378 -2.492 1.00 98.44 80 GLN A O 1
ATOM 608 N N . PHE A 1 81 ? -10.206 3.902 -0.352 1.00 98.62 81 PHE A N 1
ATOM 609 C CA . PHE A 1 81 ? -9.181 2.916 -0.684 1.00 98.62 81 PHE A CA 1
ATOM 610 C C . PHE A 1 81 ? -9.757 1.688 -1.378 1.00 98.62 81 PHE A C 1
ATOM 612 O O . PHE A 1 81 ? -9.166 1.245 -2.359 1.00 98.62 81 PHE A O 1
ATOM 619 N N . ASN A 1 82 ? -10.919 1.172 -0.958 1.00 98.12 82 ASN A N 1
ATOM 620 C CA . ASN A 1 82 ? -11.546 0.039 -1.648 1.00 98.12 82 ASN A CA 1
ATOM 621 C C . ASN A 1 82 ? -11.814 0.364 -3.123 1.00 98.12 82 ASN A C 1
ATOM 623 O O . ASN A 1 82 ? -11.576 -0.478 -3.984 1.00 98.12 82 ASN A O 1
ATOM 627 N N . ARG A 1 83 ? -12.251 1.594 -3.427 1.00 98.31 83 ARG A N 1
ATOM 628 C CA . ARG A 1 83 ? -12.480 2.038 -4.807 1.00 98.31 83 ARG A CA 1
ATOM 629 C C . ARG A 1 83 ? -11.178 2.265 -5.577 1.00 98.31 83 ARG A C 1
ATOM 631 O O . ARG A 1 83 ? -11.042 1.797 -6.701 1.00 98.31 83 ARG A O 1
ATOM 638 N N . GLN A 1 84 ? -10.235 3.010 -5.004 1.00 98.19 84 GLN A N 1
ATOM 639 C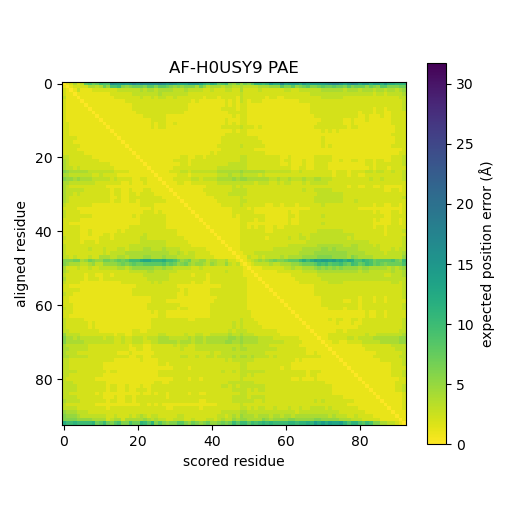 CA . GLN A 1 84 ? -9.015 3.426 -5.707 1.00 98.19 84 GLN A CA 1
ATOM 640 C C . GLN A 1 84 ? -8.021 2.278 -5.911 1.00 98.19 84 GLN A C 1
ATOM 642 O O . GLN A 1 84 ? -7.298 2.260 -6.904 1.00 98.19 84 GLN A O 1
ATOM 647 N N . LEU A 1 85 ? -7.979 1.322 -4.981 1.00 98.25 85 LEU A N 1
ATOM 648 C CA . LEU A 1 85 ? -7.016 0.222 -5.004 1.00 98.25 85 LEU A CA 1
ATOM 649 C C . LEU A 1 85 ? -7.566 -1.047 -5.654 1.00 98.25 85 LEU A C 1
ATOM 651 O O . LEU A 1 85 ? -6.828 -2.026 -5.729 1.00 98.25 85 LEU A O 1
ATOM 655 N N . ALA A 1 86 ? -8.805 -1.045 -6.158 1.00 97.50 86 ALA A N 1
ATOM 656 C CA . ALA A 1 86 ? -9.408 -2.219 -6.790 1.00 97.50 86 ALA A CA 1
ATOM 657 C C . ALA A 1 86 ? -8.496 -2.875 -7.855 1.00 97.50 86 ALA A C 1
ATOM 659 O O . ALA A 1 86 ? -8.211 -4.062 -7.706 1.00 97.50 86 ALA A O 1
ATOM 660 N N . PRO A 1 87 ? -7.890 -2.140 -8.817 1.00 96.75 87 PRO A N 1
ATOM 661 C CA . PRO A 1 87 ? -7.004 -2.761 -9.809 1.00 96.75 87 PRO A CA 1
ATOM 662 C C . PRO A 1 87 ? -5.740 -3.387 -9.205 1.00 96.75 87 PRO A C 1
ATOM 664 O O . PRO A 1 87 ? -5.215 -4.372 -9.719 1.00 96.75 87 PRO A O 1
ATOM 667 N N . PHE A 1 88 ? -5.222 -2.810 -8.116 1.00 97.81 88 PHE A N 1
ATOM 668 C CA . PHE A 1 88 ? -4.069 -3.375 -7.421 1.00 97.81 88 PHE A CA 1
ATOM 669 C C . PHE A 1 88 ? -4.452 -4.645 -6.663 1.00 97.81 88 PHE A C 1
ATOM 671 O O . PHE A 1 88 ? -3.742 -5.641 -6.742 1.00 97.81 88 PHE A O 1
ATOM 678 N N . ILE A 1 89 ? -5.590 -4.625 -5.974 1.00 96.56 89 ILE A N 1
ATOM 679 C CA . ILE A 1 89 ? -6.123 -5.771 -5.237 1.00 96.56 89 ILE A CA 1
ATOM 680 C C . ILE A 1 89 ? -6.397 -6.944 -6.174 1.00 96.56 89 ILE A C 1
ATOM 682 O O . ILE A 1 89 ? -6.064 -8.076 -5.840 1.00 96.56 89 ILE A O 1
ATOM 686 N N . ASP A 1 90 ? -6.939 -6.683 -7.362 1.00 94.00 90 ASP A N 1
ATOM 687 C CA . ASP A 1 90 ? -7.163 -7.727 -8.362 1.00 94.00 90 ASP A CA 1
ATOM 688 C C . ASP A 1 90 ? -5.851 -8.380 -8.820 1.00 94.00 90 ASP A C 1
ATOM 690 O O . ASP A 1 90 ? -5.837 -9.562 -9.140 1.00 94.00 90 ASP A O 1
ATOM 694 N N . SER A 1 91 ? -4.730 -7.650 -8.782 1.00 92.06 91 SER A N 1
ATOM 695 C CA . SER A 1 91 ? -3.402 -8.195 -9.093 1.00 92.06 91 SER A CA 1
ATOM 696 C C . SER A 1 91 ? -2.776 -9.046 -7.977 1.00 92.06 91 SER A C 1
ATOM 698 O O . SER A 1 91 ? -1.702 -9.609 -8.192 1.00 92.06 91 SER A O 1
ATOM 700 N N . LEU A 1 92 ? -3.405 -9.105 -6.793 1.00 88.94 92 LEU A N 1
ATOM 701 C CA . LEU A 1 92 ? -2.973 -9.921 -5.649 1.00 88.94 92 LEU A CA 1
ATOM 702 C C . LEU A 1 92 ? -3.568 -11.336 -5.653 1.00 88.94 92 LEU A C 1
ATOM 704 O O . LEU A 1 92 ? -3.152 -12.149 -4.827 1.00 88.94 92 LEU A O 1
ATOM 708 N N . ARG A 1 93 ? -4.550 -11.594 -6.521 1.00 80.75 93 ARG A N 1
ATOM 709 C CA . ARG A 1 93 ? -5.155 -12.915 -6.732 1.00 80.75 93 ARG A CA 1
ATOM 710 C C . ARG A 1 93 ? -4.333 -13.721 -7.731 1.00 80.75 93 ARG A C 1
ATOM 712 O O . ARG A 1 93 ? -4.243 -14.947 -7.521 1.00 80.75 93 ARG A O 1
#

Solvent-accessible surface area (backbone atoms only — not comparable to full-atom values): 5298 Å² total; per-residue (Å²): 132,53,73,67,58,50,46,52,55,35,14,50,52,30,16,47,52,50,42,32,36,78,76,51,80,32,74,88,54,77,58,70,68,58,43,45,53,48,30,52,49,54,38,51,78,69,71,46,76,90,73,57,65,67,61,37,50,54,49,12,53,52,50,37,53,48,64,70,70,48,84,69,54,66,70,57,53,39,55,51,43,59,65,74,40,42,75,60,56,63,70,72,112